Protein AF-A0A6A7N721-F1 (afdb_monomer_lite)

InterPro domains:
  IPR001387 Cro/C1-type, helix-turn-helix domain [PS50943] (30-72)
  IPR010744 Bacteriophage CI repressor, N-terminal [PF07022] (18-75)
  IPR010982 Lambda repressor-like, DNA-binding domain superfamily [G3DSA:1.10.260.40] (10-78)

Organism: NCBI:txid2743357

pLDDT: mean 70.93, std 21.34, range [33.53, 93.12]

Secondary structure (DSSP, 8-state):
----S---TT--HHHHHHHHHHHTT-S-HHHHHHHHT--HHHHHHHHTTSS---HHHHHHHHHHH---HHHHHHHTT--BSSSSTTPPBPPGGGTSSSGGGTGGGS--------------

Foldseek 3Di:
DDPDLPDLPQFACPQLVVVLCVLLVHDDLVVVCVQLVHDSVQVVCVNVVVDDQDPSSLVSSCVRRVDDSLVSCVSRSNQFPDPDPPTDGDPCVVSPPVVVPPVPPDDDPDDDDDDDDDDD

Radius of gyration: 19.94 Å; chains: 1; bounding box: 38×77×42 Å

Sequence (120 aa):
MNIKADEHPQYNPDVLLDTIKDRLGLKNDAALAKRLGIAAPIISKIRHRRQEVSSDVLISMHEETKLSIRDLRFLSGDFRHHTGRSATPIPPERAEADCLWSVSKKCKKTKEKTAAEPRS

Structure (mmCIF, N/CA/C/O backbone):
data_AF-A0A6A7N721-F1
#
_entry.id   AF-A0A6A7N721-F1
#
loop_
_atom_site.group_PDB
_atom_site.id
_atom_site.type_symbol
_atom_site.label_atom_id
_atom_site.label_alt_id
_atom_site.label_comp_id
_atom_site.label_asym_id
_atom_site.label_entity_id
_atom_site.label_seq_id
_atom_site.pdbx_PDB_ins_code
_atom_site.Cartn_x
_atom_site.Cartn_y
_atom_site.Cartn_z
_atom_site.occupancy
_atom_site.B_iso_or_equiv
_atom_site.auth_seq_id
_atom_site.auth_comp_id
_atom_site.auth_asym_id
_atom_site.auth_atom_id
_atom_site.pdbx_PDB_model_num
ATOM 1 N N . MET A 1 1 ? 11.071 -28.966 2.789 1.00 33.94 1 MET A N 1
ATOM 2 C CA . MET A 1 1 ? 11.731 -28.300 1.642 1.00 33.94 1 MET A CA 1
A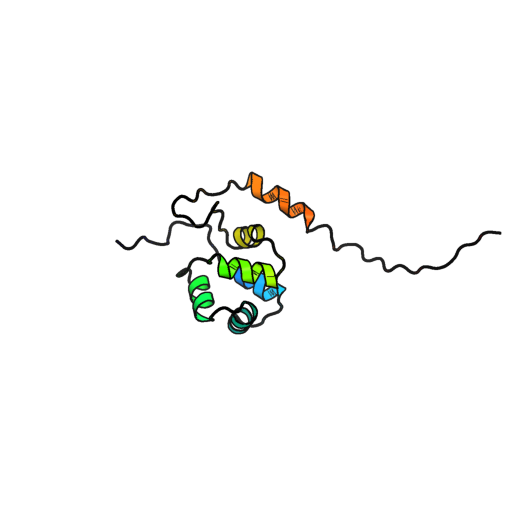TOM 3 C C . MET A 1 1 ? 11.340 -26.827 1.675 1.00 33.94 1 MET A C 1
ATOM 5 O O . MET A 1 1 ? 10.214 -26.500 1.330 1.00 33.94 1 MET A O 1
ATOM 9 N N . ASN A 1 2 ? 12.210 -25.968 2.213 1.00 36.50 2 ASN A N 1
ATOM 10 C CA . ASN A 1 2 ? 11.922 -24.553 2.464 1.00 36.50 2 ASN A CA 1
ATOM 11 C C . ASN A 1 2 ? 12.437 -23.738 1.271 1.00 36.50 2 ASN A C 1
ATOM 13 O O . ASN A 1 2 ? 13.641 -23.527 1.142 1.00 36.50 2 ASN A O 1
ATOM 17 N N . ILE A 1 3 ? 11.540 -23.375 0.355 1.00 45.72 3 ILE A N 1
ATOM 18 C CA . ILE A 1 3 ? 11.894 -22.617 -0.849 1.00 45.72 3 ILE A CA 1
ATOM 19 C C . ILE A 1 3 ? 12.375 -21.237 -0.398 1.00 45.72 3 ILE A C 1
ATOM 21 O O . ILE A 1 3 ? 11.652 -20.512 0.284 1.00 45.72 3 ILE A O 1
ATOM 25 N N . LYS A 1 4 ? 13.636 -20.927 -0.705 1.00 42.34 4 LYS A N 1
ATOM 26 C CA . LYS A 1 4 ? 14.270 -19.649 -0.388 1.00 42.34 4 LYS A CA 1
ATOM 27 C C . LYS A 1 4 ? 13.567 -18.546 -1.182 1.00 42.34 4 LYS A C 1
ATOM 29 O O . LYS A 1 4 ? 13.507 -18.613 -2.402 1.00 42.34 4 LYS A O 1
ATOM 34 N N . ALA A 1 5 ? 13.046 -17.552 -0.472 1.00 48.19 5 ALA A N 1
ATOM 35 C CA . ALA A 1 5 ? 12.365 -16.371 -1.007 1.00 48.19 5 ALA A CA 1
ATOM 36 C C . ALA A 1 5 ? 13.336 -15.330 -1.605 1.00 48.19 5 ALA A C 1
ATOM 38 O O . ALA A 1 5 ? 13.081 -14.133 -1.529 1.00 48.19 5 ALA A O 1
ATOM 39 N N . ASP A 1 6 ? 14.477 -15.767 -2.136 1.00 44.22 6 ASP A N 1
ATOM 40 C CA . ASP A 1 6 ? 15.620 -14.892 -2.399 1.00 44.22 6 ASP A CA 1
ATOM 41 C C . ASP A 1 6 ? 16.158 -15.078 -3.818 1.00 44.22 6 ASP A C 1
ATOM 43 O O . ASP A 1 6 ? 17.318 -15.397 -3.979 1.00 44.22 6 ASP A O 1
ATOM 47 N N . GLU A 1 7 ? 15.316 -14.928 -4.848 1.00 44.97 7 GLU A N 1
ATOM 48 C CA . GLU A 1 7 ? 15.773 -14.689 -6.236 1.00 44.97 7 GLU A CA 1
ATOM 49 C C . GLU A 1 7 ? 14.810 -13.759 -7.006 1.00 44.97 7 GLU A C 1
ATOM 51 O O . GLU A 1 7 ? 14.565 -13.909 -8.201 1.00 44.97 7 GLU A O 1
ATOM 56 N N . HIS A 1 8 ? 14.263 -12.744 -6.329 1.00 52.78 8 HIS A N 1
ATOM 57 C CA . HIS A 1 8 ? 13.634 -11.596 -6.994 1.00 52.78 8 HIS A CA 1
ATOM 58 C C . HIS A 1 8 ? 14.458 -10.332 -6.706 1.00 52.78 8 HIS A C 1
ATOM 60 O O . HIS A 1 8 ? 14.054 -9.526 -5.868 1.00 52.78 8 HIS A O 1
ATOM 66 N N . PRO A 1 9 ? 15.606 -10.121 -7.385 1.00 52.88 9 PRO A N 1
ATOM 67 C CA . PRO A 1 9 ? 16.503 -8.980 -7.147 1.00 52.88 9 PRO A CA 1
ATOM 68 C C . PRO A 1 9 ? 15.860 -7.598 -7.377 1.00 52.88 9 PRO A C 1
ATOM 70 O O . PRO A 1 9 ? 16.492 -6.578 -7.124 1.00 52.88 9 PRO A O 1
ATOM 73 N N . GLN A 1 10 ? 14.607 -7.552 -7.838 1.00 64.38 10 GLN A N 1
ATOM 74 C CA . GLN A 1 10 ? 13.864 -6.331 -8.142 1.00 64.38 10 GLN A CA 1
ATOM 75 C C . GLN A 1 10 ? 12.711 -6.048 -7.165 1.00 64.38 10 GLN A C 1
ATOM 77 O O . GLN A 1 10 ? 12.153 -4.959 -7.219 1.00 64.38 10 GLN A O 1
ATOM 82 N N . TYR A 1 11 ? 12.363 -6.966 -6.252 1.00 75.69 11 TYR A N 1
ATOM 83 C CA . TYR A 1 11 ? 11.243 -6.755 -5.330 1.00 75.69 11 TYR A CA 1
ATOM 84 C C . TYR A 1 11 ? 11.654 -5.869 -4.144 1.00 75.69 11 TYR A C 1
ATOM 86 O O . TYR A 1 11 ? 12.378 -6.299 -3.241 1.00 75.69 11 TYR A O 1
ATOM 94 N N . ASN A 1 12 ? 11.186 -4.621 -4.146 1.00 82.81 12 ASN A N 1
ATOM 95 C CA . ASN A 1 12 ? 11.486 -3.619 -3.132 1.00 82.81 12 ASN A CA 1
ATOM 96 C C . ASN A 1 12 ? 10.198 -3.009 -2.545 1.00 82.81 12 ASN A C 1
ATOM 98 O O . ASN A 1 12 ? 9.747 -1.948 -2.983 1.00 82.81 12 ASN A O 1
ATOM 102 N N . PRO A 1 13 ? 9.593 -3.662 -1.537 1.00 85.75 13 PRO A N 1
ATOM 103 C CA . PRO A 1 13 ? 8.342 -3.195 -0.949 1.00 85.75 13 PRO A CA 1
ATOM 104 C C . PRO A 1 13 ? 8.506 -1.930 -0.093 1.00 85.75 13 PRO A C 1
ATOM 106 O O . PRO A 1 13 ? 7.512 -1.268 0.203 1.00 85.75 13 PRO A O 1
ATOM 109 N N . ASP A 1 14 ? 9.730 -1.566 0.301 1.00 88.56 14 ASP A N 1
ATOM 110 C CA . ASP A 1 14 ? 9.989 -0.354 1.083 1.00 88.56 14 ASP A CA 1
ATOM 111 C C . ASP A 1 14 ? 9.622 0.909 0.297 1.00 88.56 14 ASP A C 1
ATOM 113 O O . ASP A 1 14 ? 8.927 1.779 0.818 1.00 88.56 14 ASP A O 1
ATOM 117 N N . VAL A 1 15 ? 9.991 0.959 -0.989 1.00 87.69 15 VAL A N 1
ATOM 118 C CA . VAL A 1 15 ? 9.677 2.088 -1.882 1.00 87.69 15 VAL A CA 1
ATOM 119 C C . VAL A 1 15 ? 8.168 2.259 -2.037 1.00 87.69 15 VAL A C 1
ATOM 121 O O . VAL A 1 15 ? 7.666 3.382 -1.966 1.00 87.69 15 VAL A O 1
ATOM 124 N N . LEU A 1 16 ? 7.428 1.155 -2.187 1.00 90.88 16 LEU A N 1
ATOM 125 C CA . LEU A 1 16 ? 5.967 1.177 -2.212 1.00 90.88 16 LEU A CA 1
ATOM 126 C C . LEU A 1 16 ? 5.405 1.788 -0.920 1.00 90.88 16 LEU A C 1
ATOM 128 O O . LEU A 1 16 ? 4.616 2.732 -0.973 1.00 90.88 16 LEU A O 1
ATOM 132 N N . LEU A 1 17 ? 5.792 1.242 0.236 1.00 91.00 17 LEU A N 1
ATOM 133 C CA . LEU A 1 17 ? 5.236 1.645 1.528 1.00 91.00 17 LEU A CA 1
ATOM 134 C C . LEU A 1 17 ? 5.561 3.100 1.859 1.00 91.00 17 LEU A C 1
ATOM 136 O O . LEU A 1 17 ? 4.694 3.818 2.354 1.00 91.00 17 LEU A O 1
ATOM 140 N N . ASP A 1 18 ? 6.773 3.551 1.549 1.00 91.56 18 ASP A N 1
ATOM 141 C CA . ASP A 1 18 ? 7.177 4.934 1.778 1.00 91.56 18 ASP A CA 1
ATOM 142 C C . ASP A 1 18 ? 6.460 5.897 0.829 1.00 91.56 18 ASP A C 1
ATOM 144 O O . ASP A 1 18 ? 5.941 6.914 1.284 1.00 91.56 18 ASP A O 1
ATOM 148 N N . THR A 1 19 ? 6.281 5.528 -0.443 1.00 90.75 19 THR A N 1
ATOM 149 C CA . THR A 1 19 ? 5.484 6.327 -1.389 1.00 90.75 19 THR A CA 1
ATOM 150 C C . THR A 1 19 ? 4.043 6.492 -0.906 1.00 90.75 19 THR A C 1
ATOM 152 O O . THR A 1 19 ? 3.485 7.589 -0.957 1.00 90.75 19 THR A O 1
ATOM 155 N N . ILE A 1 20 ? 3.420 5.418 -0.415 1.00 90.88 20 ILE A N 1
ATOM 156 C CA . ILE A 1 20 ? 2.046 5.466 0.105 1.00 90.88 20 ILE A CA 1
ATOM 157 C C . ILE A 1 20 ? 1.983 6.307 1.382 1.00 90.88 20 ILE A C 1
ATOM 159 O O . ILE A 1 20 ? 1.076 7.126 1.540 1.00 90.88 20 ILE A O 1
ATOM 163 N N . LYS A 1 21 ? 2.948 6.125 2.284 1.00 91.31 21 LYS A N 1
ATOM 164 C CA . LYS A 1 21 ? 3.058 6.885 3.530 1.00 91.31 21 LYS A CA 1
ATOM 165 C C . LYS A 1 21 ? 3.153 8.386 3.251 1.00 91.31 21 LYS A C 1
ATOM 167 O O . LYS A 1 21 ? 2.401 9.153 3.853 1.00 91.31 21 LYS A O 1
ATOM 172 N N . ASP A 1 22 ? 3.983 8.782 2.291 1.00 91.25 22 ASP A N 1
ATOM 173 C CA . ASP A 1 22 ? 4.153 10.178 1.889 1.00 91.25 22 ASP A CA 1
ATOM 174 C C . ASP A 1 22 ? 2.895 10.736 1.214 1.00 91.25 22 ASP A C 1
ATOM 176 O O . ASP A 1 22 ? 2.452 11.840 1.532 1.00 91.25 22 ASP A O 1
ATOM 180 N N . ARG A 1 23 ? 2.251 9.958 0.334 1.00 89.25 23 ARG A N 1
ATOM 181 C CA . ARG A 1 23 ? 0.999 10.351 -0.340 1.00 89.25 23 ARG A CA 1
ATOM 182 C C . ARG A 1 23 ? -0.154 10.580 0.630 1.00 89.25 23 ARG A C 1
ATOM 184 O O . ARG A 1 23 ? -0.946 11.496 0.422 1.00 89.25 23 ARG A O 1
ATOM 191 N N . LEU A 1 24 ? -0.254 9.751 1.665 1.00 88.94 24 LEU A N 1
ATOM 192 C CA . LEU A 1 24 ? -1.286 9.856 2.695 1.00 88.94 24 LEU A CA 1
ATOM 193 C C . LEU A 1 24 ? -0.898 10.824 3.829 1.00 88.94 24 LEU A C 1
ATOM 195 O O . LEU A 1 24 ? -1.716 11.081 4.710 1.00 88.94 24 LEU A O 1
ATOM 199 N N . GLY A 1 25 ? 0.329 11.360 3.826 1.00 91.06 25 GLY A N 1
ATOM 200 C CA . GLY A 1 25 ? 0.828 12.264 4.866 1.00 91.06 25 GLY A CA 1
ATOM 201 C C . GLY A 1 25 ? 0.955 11.598 6.241 1.00 91.06 25 GLY A C 1
ATOM 202 O O . GLY A 1 25 ? 0.741 12.238 7.271 1.00 91.06 25 GLY A O 1
ATOM 203 N N . LEU A 1 26 ? 1.251 10.297 6.276 1.00 93.06 26 LEU A N 1
ATOM 204 C CA . LEU A 1 26 ? 1.294 9.515 7.508 1.00 93.06 26 LEU A CA 1
ATOM 205 C C . LEU A 1 26 ? 2.698 9.514 8.110 1.00 93.06 26 LEU A C 1
ATOM 207 O O . LEU A 1 26 ? 3.697 9.336 7.426 1.00 93.06 26 LEU A O 1
ATOM 211 N N . LYS A 1 27 ? 2.784 9.651 9.434 1.00 89.94 27 LYS A N 1
ATOM 212 C CA . LYS A 1 27 ? 4.076 9.691 10.137 1.00 89.94 27 LYS A CA 1
ATOM 213 C C . LYS A 1 27 ? 4.644 8.304 10.460 1.00 89.94 27 LYS A C 1
ATOM 215 O O . LYS A 1 27 ? 5.842 8.174 10.680 1.00 89.94 27 LYS A O 1
ATOM 220 N N . ASN A 1 28 ? 3.792 7.280 10.554 1.00 92.31 28 ASN A N 1
ATOM 221 C CA . ASN A 1 28 ? 4.175 5.959 11.056 1.00 92.31 28 ASN A CA 1
ATOM 222 C C . ASN A 1 28 ? 3.429 4.833 10.321 1.00 92.31 28 ASN A C 1
ATOM 224 O O . ASN A 1 28 ? 2.247 4.969 10.001 1.00 92.31 28 ASN A O 1
ATOM 228 N N . ASP A 1 29 ? 4.093 3.691 10.163 1.00 89.75 29 ASP A N 1
ATOM 229 C CA . ASP A 1 29 ? 3.542 2.430 9.666 1.00 89.75 29 ASP A CA 1
ATOM 230 C C . ASP A 1 29 ? 2.341 1.952 10.486 1.00 89.75 29 ASP A C 1
ATOM 232 O O . ASP A 1 29 ? 1.407 1.374 9.943 1.00 89.75 29 ASP A O 1
ATOM 236 N N . ALA A 1 30 ? 2.306 2.234 11.791 1.00 92.38 30 ALA A N 1
ATOM 237 C CA . ALA A 1 30 ? 1.135 1.924 12.613 1.00 92.38 30 ALA A CA 1
ATOM 238 C C . ALA A 1 30 ? -0.112 2.724 12.184 1.00 92.38 30 ALA A C 1
ATOM 240 O O . ALA A 1 30 ? -1.231 2.219 12.267 1.00 92.38 30 ALA A O 1
ATOM 241 N N . ALA A 1 31 ? 0.066 3.966 11.722 1.00 93.06 31 ALA A N 1
ATOM 242 C CA . ALA A 1 31 ? -1.027 4.766 11.173 1.00 93.06 31 ALA A CA 1
ATOM 243 C C . ALA A 1 31 ? -1.415 4.273 9.772 1.00 93.06 31 ALA A C 1
ATOM 245 O O . ALA A 1 31 ? -2.602 4.189 9.466 1.00 93.06 31 ALA A O 1
ATOM 246 N N . LEU A 1 32 ? -0.424 3.871 8.969 1.00 92.38 32 LEU A N 1
ATOM 247 C CA . LEU A 1 32 ? -0.641 3.233 7.670 1.00 92.38 32 LEU A CA 1
ATOM 248 C C . LEU A 1 32 ? -1.455 1.940 7.806 1.00 92.38 32 LEU A C 1
ATOM 250 O O . LEU A 1 32 ? -2.442 1.768 7.102 1.00 92.38 32 LEU A O 1
ATOM 254 N N . ALA A 1 33 ? -1.112 1.083 8.769 1.00 93.12 33 ALA A N 1
ATOM 255 C CA . ALA A 1 33 ? -1.821 -0.159 9.068 1.00 93.12 33 ALA A CA 1
ATOM 256 C C . ALA A 1 33 ? -3.297 0.085 9.387 1.00 93.12 33 ALA A C 1
ATOM 258 O O . ALA A 1 33 ? -4.175 -0.536 8.795 1.00 93.12 33 ALA A O 1
ATOM 259 N N . LYS A 1 34 ? -3.572 1.055 10.267 1.00 92.19 34 LYS A N 1
ATOM 260 C CA . LYS A 1 34 ? -4.941 1.448 10.619 1.00 92.19 34 LYS A CA 1
ATOM 261 C C . LYS A 1 34 ? -5.715 1.968 9.415 1.00 92.19 34 LYS A C 1
ATOM 263 O O . LYS A 1 34 ? -6.892 1.657 9.285 1.00 92.19 34 LYS A O 1
ATOM 268 N N . ARG A 1 35 ? -5.062 2.755 8.556 1.00 91.62 35 ARG A N 1
ATOM 269 C CA . ARG A 1 35 ? -5.705 3.334 7.377 1.00 91.62 35 ARG A CA 1
ATOM 270 C C . ARG A 1 35 ? -6.029 2.283 6.321 1.00 91.62 35 ARG A C 1
ATOM 272 O O . ARG A 1 35 ? -7.108 2.319 5.758 1.00 91.62 35 ARG A O 1
ATOM 279 N N . LEU A 1 36 ? -5.121 1.333 6.116 1.00 90.94 36 LEU A N 1
ATOM 280 C CA . LEU A 1 36 ? -5.293 0.215 5.190 1.00 90.94 36 LEU A CA 1
ATOM 281 C C . LEU A 1 36 ? -6.163 -0.922 5.759 1.00 90.94 36 LEU A C 1
ATOM 283 O O . LEU A 1 36 ? -6.411 -1.891 5.053 1.00 90.94 36 LEU A O 1
ATOM 287 N N . GLY A 1 37 ? -6.585 -0.859 7.028 1.00 90.75 37 GLY A N 1
ATOM 288 C CA . GLY A 1 37 ? -7.352 -1.934 7.670 1.00 90.75 37 GLY A CA 1
ATOM 289 C C . GLY A 1 37 ? -6.557 -3.225 7.906 1.00 90.75 37 GLY A C 1
ATOM 290 O O . GLY A 1 37 ? -7.145 -4.282 8.121 1.00 90.75 37 GLY A O 1
ATOM 291 N N . ILE A 1 38 ? -5.222 -3.157 7.883 1.00 91.25 38 ILE A N 1
ATOM 292 C CA . ILE A 1 38 ? -4.332 -4.313 8.046 1.00 91.25 38 ILE A CA 1
ATOM 293 C C . ILE A 1 38 ? -3.651 -4.315 9.411 1.00 91.25 38 ILE A C 1
ATOM 295 O O . ILE A 1 38 ? -3.461 -3.284 10.057 1.00 91.25 38 ILE A O 1
ATOM 299 N N . ALA A 1 39 ? -3.222 -5.494 9.855 1.00 90.31 39 ALA A N 1
ATOM 300 C CA . ALA A 1 39 ? -2.469 -5.616 11.092 1.00 90.31 39 ALA A CA 1
ATOM 301 C C . ALA A 1 39 ? -1.032 -5.084 10.910 1.00 90.31 39 ALA A C 1
ATOM 303 O O . ALA A 1 39 ? -0.334 -5.456 9.966 1.00 90.31 39 ALA A O 1
ATOM 304 N N . ALA A 1 40 ? -0.542 -4.279 11.858 1.00 89.19 40 ALA A N 1
ATOM 305 C CA . ALA A 1 40 ? 0.829 -3.751 11.849 1.00 89.19 40 ALA A CA 1
ATOM 306 C C . ALA A 1 40 ? 1.942 -4.818 11.673 1.00 89.19 40 ALA A C 1
ATOM 308 O O . ALA A 1 40 ? 2.915 -4.541 10.966 1.00 89.19 40 ALA A O 1
ATOM 309 N N . PRO A 1 41 ? 1.818 -6.054 12.213 1.00 90.31 41 PRO A N 1
ATOM 310 C CA . PRO A 1 41 ? 2.799 -7.110 11.968 1.00 90.31 41 PRO A CA 1
ATOM 311 C C . PRO A 1 41 ? 2.943 -7.491 10.490 1.00 90.31 41 PRO A C 1
ATOM 313 O O . PRO A 1 41 ? 4.016 -7.929 10.086 1.00 90.31 41 PRO A O 1
ATOM 316 N N . ILE A 1 42 ? 1.893 -7.327 9.678 1.00 89.69 42 ILE A N 1
ATOM 317 C CA . ILE A 1 42 ? 1.941 -7.617 8.239 1.00 89.69 42 ILE A CA 1
ATOM 318 C C . ILE A 1 42 ? 2.845 -6.600 7.544 1.00 89.69 42 ILE A C 1
ATOM 320 O O . ILE A 1 42 ? 3.745 -6.999 6.812 1.00 89.69 42 ILE A O 1
ATOM 324 N N . ILE A 1 43 ? 2.689 -5.307 7.847 1.00 91.12 43 ILE A N 1
ATOM 325 C CA . ILE A 1 43 ? 3.556 -4.252 7.295 1.00 91.12 43 ILE A CA 1
ATOM 326 C C . ILE A 1 43 ? 5.015 -4.488 7.685 1.00 91.12 43 ILE A C 1
ATOM 328 O O . ILE A 1 43 ? 5.899 -4.423 6.836 1.00 91.12 43 ILE A O 1
ATOM 332 N N . SER A 1 44 ? 5.270 -4.837 8.948 1.00 90.94 44 SER A N 1
ATOM 333 C CA . SER A 1 44 ? 6.630 -5.137 9.408 1.00 90.94 44 SER A CA 1
ATOM 334 C C . SER A 1 44 ? 7.241 -6.332 8.665 1.00 90.94 44 SER A C 1
ATOM 336 O O . SER A 1 44 ? 8.391 -6.273 8.232 1.00 90.94 44 SER A O 1
ATOM 338 N N . LYS A 1 45 ? 6.471 -7.407 8.452 1.00 90.00 45 LYS A N 1
ATOM 339 C CA . LYS A 1 45 ? 6.933 -8.569 7.679 1.00 90.00 45 LYS A CA 1
ATOM 340 C C . LYS A 1 45 ? 7.184 -8.234 6.208 1.00 90.00 45 LYS A C 1
ATOM 342 O O . LYS A 1 45 ? 8.122 -8.786 5.637 1.00 90.00 45 LYS A O 1
ATOM 347 N N . ILE A 1 46 ? 6.384 -7.344 5.618 1.00 89.75 46 ILE A N 1
ATOM 348 C CA . ILE A 1 46 ? 6.563 -6.861 4.243 1.00 89.75 46 ILE A CA 1
ATOM 349 C C . ILE A 1 46 ? 7.858 -6.043 4.125 1.00 89.75 46 ILE A C 1
ATOM 351 O O . ILE A 1 46 ? 8.674 -6.357 3.263 1.00 89.75 46 ILE A O 1
ATOM 355 N N . ARG A 1 47 ? 8.106 -5.078 5.028 1.00 89.50 47 ARG A N 1
ATOM 356 C CA 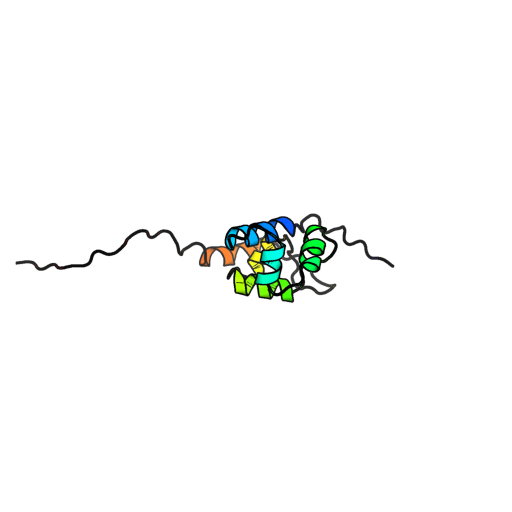. ARG A 1 47 ? 9.370 -4.308 5.068 1.00 89.50 47 ARG A CA 1
ATOM 357 C C . ARG A 1 47 ? 10.592 -5.213 5.202 1.00 89.50 47 ARG A C 1
ATOM 359 O O . ARG A 1 47 ? 11.589 -5.051 4.516 1.00 89.50 47 ARG A O 1
ATOM 366 N N . HIS A 1 48 ? 10.497 -6.244 6.038 1.00 87.31 48 HIS A N 1
ATOM 367 C CA . HIS A 1 48 ? 11.579 -7.217 6.202 1.00 87.31 48 HIS A CA 1
ATOM 368 C C . HIS A 1 48 ? 11.602 -8.316 5.128 1.00 87.31 48 HIS A C 1
ATOM 370 O O . HIS A 1 48 ? 12.321 -9.304 5.295 1.00 87.31 48 HIS A O 1
ATOM 376 N N . ARG A 1 49 ? 10.805 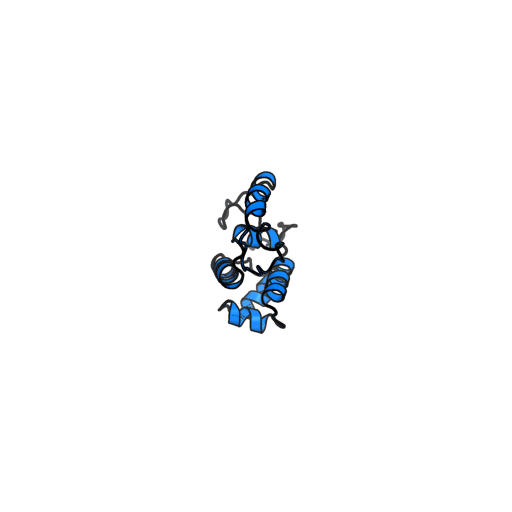-8.189 4.055 1.00 83.12 49 ARG A N 1
ATOM 377 C CA . ARG A 1 49 ? 10.723 -9.133 2.923 1.00 83.12 49 ARG A CA 1
ATOM 378 C C . ARG A 1 49 ? 10.448 -10.582 3.344 1.00 83.12 49 ARG A C 1
ATOM 380 O O . ARG A 1 49 ? 10.793 -11.532 2.651 1.00 83.12 49 ARG A O 1
ATOM 387 N N . ARG A 1 50 ? 9.819 -10.768 4.507 1.00 83.31 50 ARG A N 1
ATOM 388 C CA . ARG A 1 50 ? 9.394 -12.077 5.031 1.00 83.31 50 ARG A CA 1
ATOM 389 C C . ARG A 1 50 ? 8.016 -12.480 4.526 1.00 83.31 50 ARG A C 1
ATOM 391 O O . ARG A 1 50 ? 7.645 -13.642 4.653 1.00 83.31 50 ARG A O 1
ATOM 398 N N . GLN A 1 51 ? 7.267 -11.519 3.999 1.00 83.44 51 GLN A N 1
ATOM 399 C CA . GLN A 1 51 ? 5.933 -11.701 3.457 1.00 83.44 51 GLN A CA 1
ATOM 400 C C . GLN A 1 51 ? 5.836 -10.929 2.141 1.00 83.44 51 GLN A C 1
ATOM 402 O O . GLN A 1 51 ? 6.177 -9.746 2.085 1.00 83.44 51 GLN A O 1
ATOM 407 N N . GLU A 1 52 ? 5.359 -11.593 1.094 1.00 82.25 52 GLU A N 1
ATOM 408 C CA . GLU A 1 52 ? 4.979 -10.923 -0.147 1.00 82.25 52 GLU A CA 1
ATOM 409 C C . GLU A 1 52 ? 3.736 -10.053 0.074 1.00 82.25 52 GLU A C 1
ATOM 411 O O . GLU A 1 52 ? 2.910 -10.330 0.949 1.00 82.25 52 GLU A O 1
ATOM 416 N N . VAL A 1 53 ? 3.586 -8.995 -0.723 1.00 87.00 53 VAL A N 1
ATOM 417 C CA . VAL A 1 53 ? 2.379 -8.170 -0.680 1.00 87.00 53 VAL A CA 1
ATOM 418 C C . VAL A 1 53 ? 1.230 -8.977 -1.296 1.00 87.00 53 VAL A C 1
ATOM 420 O O . VAL A 1 53 ? 1.203 -9.240 -2.498 1.00 87.00 53 VAL A O 1
ATOM 423 N N . SER A 1 54 ? 0.279 -9.384 -0.454 1.00 85.38 54 SER A N 1
ATOM 424 C CA . SER A 1 54 ? -0.934 -10.087 -0.877 1.00 85.38 54 SER A CA 1
ATOM 425 C C . SER A 1 54 ? -1.852 -9.193 -1.716 1.00 85.38 54 SER A C 1
ATOM 427 O O . SER A 1 54 ? -1.843 -7.967 -1.582 1.00 85.38 54 SER A O 1
ATOM 429 N N . SER A 1 55 ? -2.719 -9.817 -2.518 1.00 86.44 55 SER A N 1
ATOM 430 C CA . SER A 1 55 ? -3.743 -9.120 -3.305 1.00 86.44 55 SER A CA 1
ATOM 431 C C . SER A 1 55 ? -4.622 -8.204 -2.452 1.00 86.44 55 SER A C 1
ATOM 433 O O . SER A 1 55 ? -4.854 -7.069 -2.851 1.00 86.44 55 SER A O 1
ATOM 435 N N . ASP A 1 56 ? -5.040 -8.648 -1.264 1.00 89.38 56 ASP A N 1
ATOM 436 C CA . ASP A 1 56 ? -5.883 -7.846 -0.365 1.00 89.38 56 ASP A CA 1
ATOM 437 C C . ASP A 1 56 ? -5.209 -6.529 0.030 1.00 89.38 56 ASP A C 1
ATOM 439 O O . ASP A 1 56 ? -5.818 -5.467 -0.029 1.00 89.38 56 ASP A O 1
ATOM 443 N N . VAL A 1 57 ? -3.910 -6.582 0.347 1.00 90.06 57 VAL A N 1
ATOM 444 C CA . VAL A 1 57 ? -3.127 -5.397 0.720 1.00 90.06 57 VAL A CA 1
ATOM 445 C C . VAL A 1 57 ? -3.028 -4.427 -0.459 1.00 90.06 57 VAL A C 1
ATOM 447 O O . VAL A 1 57 ? -3.206 -3.225 -0.273 1.00 90.06 57 VAL A O 1
ATOM 450 N N . LEU A 1 58 ? -2.797 -4.933 -1.676 1.00 89.56 58 LEU A N 1
ATOM 451 C CA . LEU A 1 58 ? -2.777 -4.102 -2.887 1.00 89.56 58 LEU A CA 1
ATOM 452 C C . LEU A 1 58 ? -4.132 -3.444 -3.160 1.00 89.56 58 LEU A C 1
ATOM 454 O O . LEU A 1 58 ? -4.165 -2.286 -3.571 1.00 89.56 58 LEU A O 1
ATOM 458 N N . ILE A 1 59 ? -5.236 -4.159 -2.933 1.00 91.12 59 ILE A N 1
ATOM 459 C CA . ILE A 1 59 ? -6.589 -3.626 -3.121 1.00 91.12 59 ILE A CA 1
ATOM 460 C C . ILE A 1 59 ? -6.850 -2.502 -2.115 1.00 91.12 59 ILE A C 1
ATOM 462 O O . ILE A 1 59 ? -7.211 -1.403 -2.528 1.00 91.12 59 ILE A O 1
ATOM 466 N N . SER A 1 60 ? -6.565 -2.709 -0.827 1.00 92.44 60 SER A N 1
ATOM 467 C CA . SER A 1 60 ? -6.723 -1.652 0.183 1.00 92.44 60 SER A CA 1
ATOM 468 C C . SER A 1 60 ? -5.855 -0.426 -0.125 1.00 92.44 60 SER A C 1
ATOM 470 O O . SER A 1 60 ? -6.290 0.715 0.018 1.00 92.44 60 SER A O 1
ATOM 472 N N . MET A 1 61 ? -4.628 -0.635 -0.610 1.00 92.00 61 MET A N 1
ATOM 473 C CA . MET A 1 61 ? -3.752 0.460 -1.040 1.00 92.00 61 MET A CA 1
ATOM 474 C C . MET A 1 61 ? -4.308 1.210 -2.255 1.00 92.00 61 MET A C 1
ATOM 476 O O . MET A 1 61 ? -4.230 2.441 -2.295 1.00 92.00 61 MET A O 1
ATOM 480 N N . HIS A 1 62 ? -4.882 0.499 -3.228 1.00 92.88 62 HIS A N 1
ATOM 481 C CA . HIS A 1 62 ? -5.555 1.094 -4.384 1.00 92.88 62 HIS A CA 1
ATOM 482 C C . HIS A 1 62 ? -6.740 1.961 -3.949 1.00 92.88 62 HIS A C 1
ATOM 484 O O . HIS A 1 62 ? -6.896 3.087 -4.423 1.00 92.88 62 HIS A O 1
ATOM 490 N N . GLU A 1 63 ? -7.550 1.476 -3.015 1.00 92.19 63 GLU A N 1
ATOM 491 C CA . GLU A 1 63 ? -8.727 2.195 -2.538 1.00 92.19 63 GLU A CA 1
ATOM 492 C C . GLU A 1 63 ? -8.367 3.498 -1.819 1.00 92.19 63 GLU A C 1
ATOM 494 O O . GLU A 1 63 ? -9.002 4.527 -2.084 1.00 92.19 63 GLU A O 1
ATOM 499 N N . GLU A 1 64 ? -7.324 3.479 -0.984 1.00 91.94 64 GLU A N 1
ATOM 500 C CA . GLU A 1 64 ? -6.869 4.646 -0.221 1.00 91.94 64 GLU A CA 1
ATOM 501 C C . GLU A 1 64 ? -6.089 5.660 -1.073 1.00 91.94 64 GLU A C 1
ATOM 503 O O . GLU A 1 64 ? -6.278 6.867 -0.929 1.00 91.94 64 GLU A O 1
ATOM 508 N N . THR A 1 65 ? -5.216 5.200 -1.976 1.00 88.81 65 THR A N 1
ATOM 509 C CA . THR A 1 65 ? -4.331 6.092 -2.758 1.00 88.81 65 THR A CA 1
ATOM 510 C C . THR A 1 65 ? -4.861 6.453 -4.142 1.00 88.81 65 THR A C 1
ATOM 512 O O . THR A 1 65 ? -4.356 7.388 -4.763 1.00 88.81 65 THR A O 1
ATOM 515 N N . LYS A 1 66 ? -5.860 5.715 -4.643 1.00 87.38 66 LYS A N 1
ATOM 516 C CA . LYS A 1 66 ? -6.362 5.768 -6.028 1.00 87.38 66 LYS A CA 1
ATOM 517 C C . LYS A 1 66 ? -5.306 5.460 -7.099 1.00 87.38 66 LYS A C 1
ATOM 519 O O . LYS A 1 66 ? -5.536 5.733 -8.275 1.00 87.38 66 LYS A O 1
ATOM 524 N N . LEU A 1 67 ? -4.169 4.874 -6.720 1.00 87.56 67 LEU A N 1
ATOM 525 C CA . LEU A 1 67 ? -3.161 4.367 -7.654 1.00 87.56 67 LEU A CA 1
ATOM 526 C C . LEU A 1 67 ? -3.623 3.049 -8.253 1.00 87.56 67 LEU A C 1
ATOM 528 O O . LEU A 1 67 ? -4.179 2.225 -7.533 1.00 87.56 67 LEU A O 1
ATOM 532 N N . SER A 1 68 ? -3.381 2.811 -9.541 1.00 88.31 68 SER A N 1
ATOM 533 C CA . SER A 1 68 ? -3.748 1.528 -10.137 1.00 88.31 68 SER A CA 1
ATOM 534 C C . SER A 1 68 ? -2.960 0.385 -9.484 1.00 88.31 68 SER A C 1
ATOM 536 O O . SER A 1 68 ? -1.818 0.556 -9.056 1.00 88.31 68 SER A O 1
ATOM 538 N N . ILE A 1 69 ? -3.546 -0.815 -9.440 1.00 87.19 69 ILE A N 1
ATOM 539 C C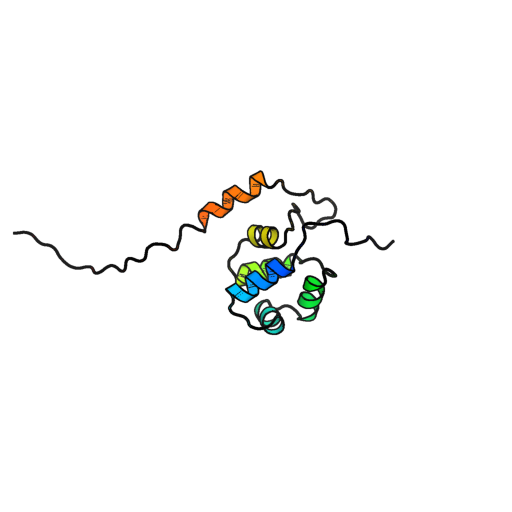A . ILE A 1 69 ? -2.851 -2.012 -8.933 1.00 87.19 69 ILE A CA 1
ATOM 540 C C . ILE A 1 69 ? -1.543 -2.249 -9.711 1.00 87.19 69 ILE A C 1
ATOM 542 O O . ILE A 1 69 ? -0.564 -2.740 -9.150 1.00 87.19 69 ILE A O 1
ATOM 546 N N . ARG A 1 70 ? -1.502 -1.850 -10.989 1.00 82.81 70 ARG A N 1
ATOM 547 C CA . ARG A 1 70 ? -0.314 -1.913 -11.842 1.00 82.81 70 ARG A CA 1
ATOM 548 C C . ARG A 1 70 ? 0.791 -0.969 -11.370 1.00 82.81 70 ARG A C 1
ATOM 550 O O . ARG A 1 70 ? 1.928 -1.411 -11.252 1.00 82.81 70 ARG A O 1
ATOM 557 N N . ASP A 1 71 ? 0.456 0.277 -11.045 1.00 84.25 71 ASP A N 1
ATOM 558 C CA . ASP A 1 71 ? 1.421 1.253 -10.522 1.00 84.25 71 ASP A CA 1
ATOM 559 C C . ASP A 1 71 ? 1.969 0.812 -9.162 1.00 84.25 71 ASP A C 1
ATOM 561 O O . ASP A 1 71 ? 3.165 0.912 -8.907 1.00 84.25 71 ASP A O 1
ATOM 565 N N . LEU A 1 72 ? 1.114 0.254 -8.298 1.00 88.00 72 LEU A N 1
ATOM 566 C CA . LEU A 1 72 ? 1.533 -0.292 -7.003 1.00 88.00 72 LEU A CA 1
ATOM 567 C C . LEU A 1 72 ? 2.506 -1.472 -7.174 1.00 88.00 72 LEU A C 1
ATOM 569 O O . LEU A 1 72 ? 3.520 -1.568 -6.478 1.00 88.00 72 LEU A O 1
ATOM 573 N N . ARG A 1 73 ? 2.234 -2.354 -8.140 1.00 84.94 73 ARG A N 1
ATOM 574 C CA . ARG A 1 73 ? 3.131 -3.454 -8.521 1.00 84.94 73 ARG A CA 1
ATOM 575 C C . ARG A 1 73 ? 4.456 -2.945 -9.082 1.00 84.94 73 ARG A C 1
ATOM 577 O O . ARG A 1 73 ? 5.505 -3.431 -8.670 1.00 84.94 73 ARG A O 1
ATOM 584 N N . PHE A 1 74 ? 4.414 -1.924 -9.934 1.00 83.06 74 PHE A N 1
ATOM 585 C CA . PHE A 1 74 ? 5.602 -1.273 -10.485 1.00 83.06 74 PHE A CA 1
ATOM 586 C C . PHE A 1 74 ? 6.473 -0.650 -9.385 1.00 83.06 74 PHE A C 1
ATOM 588 O O . PHE A 1 74 ? 7.674 -0.901 -9.342 1.00 83.06 74 PHE A O 1
ATOM 595 N N . LEU A 1 75 ? 5.868 0.085 -8.446 1.00 84.75 75 LEU A N 1
ATOM 596 C CA . LEU A 1 75 ? 6.566 0.683 -7.300 1.00 84.75 75 LEU A CA 1
ATOM 597 C C . LEU A 1 75 ? 7.219 -0.360 -6.389 1.00 84.75 75 LEU A C 1
ATOM 599 O O . LEU A 1 75 ? 8.263 -0.099 -5.800 1.00 84.75 75 LEU A O 1
ATOM 603 N N . SER A 1 76 ? 6.608 -1.539 -6.281 1.00 82.56 76 SER A N 1
ATOM 604 C CA . SER A 1 76 ? 7.156 -2.662 -5.513 1.00 82.56 76 SER A CA 1
ATOM 605 C C . SER A 1 76 ? 8.222 -3.447 -6.276 1.00 82.56 76 SER A C 1
ATOM 607 O O . SER A 1 76 ? 8.851 -4.325 -5.691 1.00 82.56 76 SER A O 1
ATOM 609 N N . GLY A 1 77 ? 8.380 -3.202 -7.580 1.00 78.00 77 GLY A N 1
ATOM 610 C CA . GLY A 1 77 ? 9.168 -4.042 -8.482 1.00 78.00 77 GLY A CA 1
ATOM 611 C C . GLY A 1 77 ? 8.617 -5.466 -8.639 1.00 78.00 77 GLY A C 1
ATOM 612 O O . GLY A 1 77 ? 9.362 -6.393 -8.954 1.00 78.00 77 GLY A O 1
ATOM 613 N N . ASP A 1 78 ? 7.313 -5.660 -8.403 1.00 76.81 78 ASP A N 1
ATOM 614 C CA . ASP A 1 78 ? 6.617 -6.927 -8.647 1.00 76.81 78 ASP A CA 1
ATOM 615 C C . ASP A 1 78 ? 6.021 -6.937 -10.060 1.00 76.81 78 ASP A C 1
ATOM 617 O O . ASP A 1 78 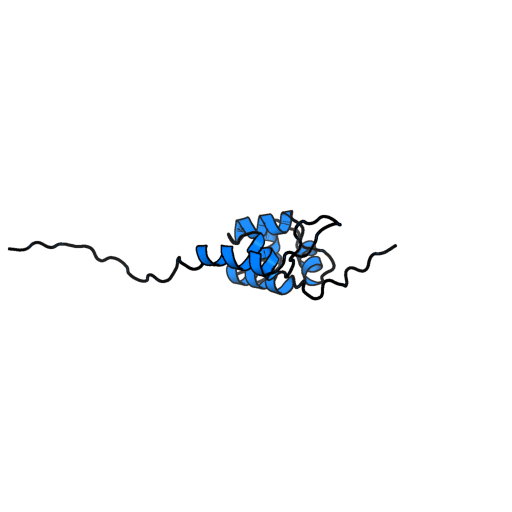? 4.863 -6.575 -10.277 1.00 76.81 78 ASP A O 1
ATOM 621 N N . PHE A 1 79 ? 6.809 -7.389 -11.033 1.00 71.56 79 PHE A N 1
ATOM 622 C CA . PHE A 1 79 ? 6.375 -7.526 -12.426 1.00 71.56 79 PHE A CA 1
ATOM 623 C C . PHE A 1 79 ? 5.699 -8.872 -12.723 1.00 71.56 79 PHE A C 1
ATOM 625 O O . PHE A 1 79 ? 5.711 -9.312 -13.866 1.00 71.56 79 PHE A O 1
ATOM 632 N N . ARG A 1 80 ? 5.142 -9.593 -11.746 1.00 69.75 80 ARG A N 1
ATOM 633 C CA . ARG A 1 80 ? 4.474 -10.878 -12.025 1.00 69.75 80 ARG A CA 1
ATOM 634 C C . ARG A 1 80 ? 3.119 -10.675 -12.716 1.00 69.75 80 ARG A C 1
ATOM 636 O O . ARG A 1 80 ? 2.330 -9.826 -12.303 1.00 69.75 80 ARG A O 1
ATOM 643 N N . HIS A 1 81 ? 2.831 -11.492 -13.739 1.00 59.38 81 HIS A N 1
ATOM 644 C CA . HIS A 1 81 ? 1.547 -11.481 -14.467 1.00 59.38 81 HIS A CA 1
ATOM 645 C C . HIS A 1 81 ? 0.338 -11.841 -13.579 1.00 59.38 81 HIS A C 1
ATOM 647 O O . HIS A 1 81 ? -0.767 -11.347 -13.795 1.00 59.38 81 HIS A O 1
ATOM 653 N N . HIS A 1 82 ? 0.549 -12.684 -12.567 1.00 65.50 82 HIS A N 1
ATOM 654 C CA . HIS A 1 82 ? -0.436 -13.111 -11.567 1.00 65.50 82 HIS A CA 1
ATOM 655 C C . HIS A 1 82 ? 0.295 -13.607 -10.309 1.00 65.50 82 HIS A C 1
ATOM 657 O O . HIS A 1 82 ? 1.502 -13.802 -10.333 1.00 65.50 82 HIS A O 1
ATOM 663 N N . THR A 1 83 ? -0.395 -13.820 -9.187 1.00 60.31 83 THR A N 1
ATOM 664 C CA . THR A 1 83 ? 0.232 -14.277 -7.920 1.00 60.31 83 THR A CA 1
ATOM 665 C C . THR A 1 83 ? 0.445 -15.795 -7.847 1.00 60.31 83 THR A C 1
ATOM 667 O O . THR A 1 83 ? 0.836 -16.332 -6.813 1.00 60.31 83 THR A O 1
ATOM 670 N N . GLY A 1 84 ? 0.160 -16.512 -8.936 1.00 60.12 84 GLY A N 1
ATOM 671 C CA . GLY A 1 84 ? 0.305 -17.961 -9.006 1.00 60.12 84 GLY A CA 1
ATOM 672 C C . GLY A 1 84 ? 1.752 -18.396 -9.219 1.00 60.12 84 GLY A C 1
ATOM 673 O O . GLY A 1 84 ? 2.594 -17.655 -9.713 1.00 60.12 84 GLY A O 1
ATOM 674 N N . ARG A 1 85 ? 2.029 -19.664 -8.913 1.00 52.97 85 ARG A N 1
ATOM 675 C CA . ARG A 1 85 ? 3.367 -20.273 -9.020 1.00 52.97 85 ARG A CA 1
ATOM 676 C C . ARG A 1 85 ? 3.944 -20.300 -10.444 1.00 52.97 85 ARG A C 1
ATOM 678 O O . ARG A 1 85 ? 5.134 -20.523 -10.608 1.00 52.97 85 ARG A O 1
ATOM 685 N N . SER A 1 86 ? 3.098 -20.094 -11.452 1.00 59.09 86 SER A N 1
ATOM 686 C CA . SER A 1 86 ? 3.436 -20.056 -12.880 1.00 59.09 86 SER A CA 1
ATOM 687 C C . SER A 1 86 ? 3.627 -18.639 -13.432 1.00 59.09 86 SER A C 1
ATOM 689 O O . SER A 1 86 ? 3.634 -18.454 -14.647 1.00 59.09 86 SER A O 1
ATOM 691 N N . ALA A 1 87 ? 3.707 -17.626 -12.569 1.00 60.69 87 ALA A N 1
ATOM 692 C CA . ALA A 1 87 ? 3.770 -16.245 -13.012 1.00 60.69 87 ALA A CA 1
ATOM 693 C C . ALA A 1 87 ? 5.067 -15.939 -13.762 1.00 60.69 87 ALA A C 1
ATOM 695 O O . ALA A 1 87 ? 6.160 -15.999 -13.200 1.00 60.69 87 ALA A O 1
ATOM 696 N N . THR A 1 88 ? 4.929 -15.558 -15.028 1.00 63.53 88 THR A N 1
ATOM 697 C CA . THR A 1 88 ? 6.028 -15.017 -15.825 1.00 63.53 88 THR A CA 1
ATOM 698 C C . THR A 1 88 ? 6.150 -13.508 -15.588 1.00 63.53 88 THR A C 1
ATOM 700 O O . THR A 1 88 ? 5.123 -12.834 -15.434 1.00 63.53 88 THR A O 1
ATOM 703 N N . PRO A 1 89 ? 7.374 -12.950 -15.565 1.00 61.59 89 PRO A N 1
ATOM 704 C CA . PRO A 1 89 ? 7.571 -11.504 -15.541 1.00 61.59 89 PRO A CA 1
ATOM 705 C C . PRO A 1 89 ? 6.907 -10.838 -16.755 1.00 61.59 89 PRO A C 1
ATOM 707 O O . PRO A 1 89 ? 7.054 -11.320 -17.878 1.00 61.59 89 PRO A O 1
ATOM 710 N N . ILE A 1 90 ? 6.174 -9.745 -16.542 1.00 60.47 90 ILE A N 1
ATOM 711 C CA . ILE A 1 90 ? 5.651 -8.899 -17.617 1.00 60.47 90 ILE A CA 1
ATOM 712 C C . ILE A 1 90 ? 6.830 -8.087 -18.174 1.00 60.47 90 ILE A C 1
ATOM 714 O O . ILE A 1 90 ? 7.480 -7.379 -17.401 1.00 60.47 90 ILE A O 1
ATOM 718 N N . PRO A 1 91 ? 7.114 -8.139 -19.486 1.00 57.59 91 PRO A N 1
ATOM 719 C CA . PRO A 1 91 ? 8.107 -7.265 -20.095 1.00 57.59 91 PRO A CA 1
ATOM 720 C C . PRO A 1 91 ? 7.735 -5.781 -19.903 1.00 57.59 91 PRO A C 1
ATOM 722 O O . PRO A 1 91 ? 6.553 -5.430 -20.014 1.00 57.59 91 PRO A O 1
ATOM 725 N N . PRO A 1 92 ? 8.719 -4.902 -19.643 1.00 55.22 92 PRO A N 1
ATOM 726 C CA . PRO A 1 92 ? 8.483 -3.497 -19.295 1.00 55.22 92 PRO A CA 1
ATOM 727 C C . PRO A 1 92 ? 7.779 -2.687 -20.401 1.00 55.22 92 PRO A C 1
ATOM 729 O O . PRO A 1 92 ? 7.034 -1.763 -20.085 1.00 55.22 92 PRO A O 1
ATOM 732 N N . GLU A 1 93 ? 7.903 -3.097 -21.668 1.00 53.75 93 GLU A N 1
ATOM 733 C CA . GLU A 1 93 ? 7.349 -2.410 -22.852 1.00 53.75 93 GLU A CA 1
ATOM 734 C C . GLU A 1 93 ? 5.812 -2.255 -22.827 1.00 53.75 93 GLU A C 1
ATOM 736 O O . GLU A 1 93 ? 5.241 -1.352 -23.431 1.00 53.75 93 GLU A O 1
ATOM 741 N N . ARG A 1 94 ? 5.095 -3.108 -22.080 1.00 50.31 94 ARG A N 1
ATOM 742 C CA . ARG A 1 94 ? 3.627 -3.018 -21.945 1.00 50.31 94 ARG A CA 1
ATOM 743 C C . ARG A 1 94 ? 3.160 -2.236 -20.718 1.00 50.31 94 ARG A C 1
ATOM 745 O O . ARG A 1 94 ? 1.951 -2.067 -20.562 1.00 50.31 94 ARG A O 1
ATOM 752 N N . ALA A 1 95 ? 4.061 -1.856 -19.809 1.00 46.97 95 ALA A N 1
ATOM 753 C CA . ALA A 1 95 ? 3.738 -1.196 -18.538 1.00 46.97 95 ALA A CA 1
ATOM 754 C C . ALA A 1 95 ? 3.673 0.336 -18.654 1.00 46.97 95 ALA A C 1
ATOM 756 O O . ALA A 1 95 ? 2.956 0.983 -17.897 1.00 46.97 95 ALA A O 1
ATOM 757 N N . GLU A 1 96 ? 4.379 0.901 -19.629 1.00 46.56 96 GLU A N 1
ATOM 758 C CA . GLU A 1 96 ? 4.538 2.343 -19.841 1.00 46.56 96 GLU A CA 1
ATOM 759 C C . GLU A 1 96 ? 3.378 3.018 -20.597 1.00 46.56 96 GLU A C 1
ATOM 761 O O . GLU A 1 96 ? 3.167 4.222 -20.448 1.00 46.56 96 GLU A O 1
ATOM 766 N N . ALA A 1 97 ? 2.556 2.256 -21.327 1.00 45.12 97 ALA A N 1
ATOM 767 C CA . ALA A 1 97 ? 1.464 2.802 -22.142 1.00 45.12 97 ALA A CA 1
ATOM 768 C C . ALA A 1 97 ? 0.252 3.328 -21.336 1.00 45.12 97 ALA A C 1
ATOM 770 O O . ALA A 1 97 ? -0.450 4.219 -21.811 1.00 45.12 97 ALA A O 1
ATOM 771 N N . ASP A 1 98 ? 0.024 2.849 -20.108 1.00 47.47 98 ASP A N 1
ATOM 772 C CA . ASP A 1 98 ? -1.142 3.254 -19.298 1.00 47.47 98 ASP A CA 1
ATOM 773 C C . ASP A 1 98 ? -0.848 4.431 -18.346 1.00 47.47 98 ASP A C 1
ATOM 775 O O . ASP A 1 98 ? -1.764 5.086 -17.841 1.00 47.47 98 ASP A O 1
ATOM 779 N N . CYS A 1 99 ? 0.432 4.749 -18.120 1.00 39.81 99 CYS A N 1
ATOM 780 C CA . CYS A 1 99 ? 0.859 5.793 -17.184 1.00 39.81 99 CYS A CA 1
ATOM 781 C C . CYS A 1 99 ? 0.592 7.219 -17.726 1.00 39.81 99 CYS A C 1
ATOM 783 O O . CYS A 1 99 ? 0.428 8.174 -16.959 1.00 39.81 99 CYS A O 1
ATOM 785 N N . LEU A 1 100 ? 0.448 7.381 -19.051 1.00 40.81 100 LEU A N 1
ATOM 786 C CA . LEU A 1 100 ? 0.221 8.687 -19.688 1.00 40.81 100 LEU A CA 1
ATOM 787 C C . LEU A 1 100 ? -1.195 9.270 -19.503 1.00 40.81 100 LEU A C 1
ATOM 789 O O . LEU A 1 100 ? -1.392 10.461 -19.751 1.00 40.81 100 LEU A O 1
ATOM 793 N N . TRP A 1 101 ? -2.181 8.494 -19.043 1.00 33.53 101 TRP A N 1
ATOM 794 C CA . TRP A 1 101 ? -3.558 8.989 -18.881 1.00 33.53 101 TRP A CA 1
ATOM 795 C C . TRP A 1 101 ? -3.785 9.767 -17.566 1.00 33.53 101 TRP A C 1
ATOM 797 O O . TRP A 1 101 ? -4.589 10.703 -17.542 1.00 33.53 101 TRP A O 1
ATOM 807 N N . SER A 1 102 ? -3.040 9.476 -16.489 1.00 40.06 102 SER A N 1
ATOM 808 C CA . SER A 1 102 ? -3.290 10.087 -15.165 1.00 40.06 102 SER A CA 1
ATOM 809 C C . SER A 1 102 ? -2.401 11.290 -14.819 1.00 40.06 102 SER A C 1
ATOM 811 O O . SER A 1 102 ? -2.776 12.097 -13.966 1.00 40.06 102 SER A O 1
ATOM 813 N N . VAL A 1 103 ? -1.259 11.490 -15.489 1.00 42.50 103 VAL A N 1
ATOM 814 C CA . VAL A 1 103 ? -0.379 12.652 -15.216 1.00 42.50 103 VAL A CA 1
ATOM 815 C C . VAL A 1 103 ? -0.900 13.952 -15.869 1.00 42.50 103 VAL A C 1
ATOM 817 O O . VAL A 1 103 ? -0.503 15.050 -15.484 1.00 42.50 103 VAL A O 1
ATOM 820 N N . SER A 1 104 ? -1.889 13.885 -16.769 1.00 39.47 104 SER A N 1
ATOM 821 C CA . SER A 1 104 ? -2.422 15.060 -17.489 1.00 39.47 104 SER A CA 1
ATOM 822 C C . SER A 1 104 ? -3.512 15.863 -16.743 1.00 39.47 104 SER A C 1
ATOM 824 O O . SER A 1 104 ? -4.284 16.611 -17.347 1.00 39.47 104 SER A O 1
ATOM 826 N N . LYS A 1 105 ? -3.626 15.750 -15.410 1.00 39.97 105 LYS A N 1
ATOM 827 C CA . LYS A 1 105 ? -4.668 16.467 -14.639 1.00 39.97 105 LYS A CA 1
ATOM 828 C C . LYS A 1 105 ? -4.168 17.184 -13.379 1.00 39.97 105 LYS A C 1
ATOM 830 O O . LYS A 1 105 ? -4.919 17.311 -12.417 1.00 39.97 105 LYS A O 1
ATOM 835 N N . LYS A 1 106 ? -2.974 17.793 -13.403 1.00 40.94 106 LYS A N 1
ATOM 836 C CA . LYS A 1 106 ? -2.793 19.092 -12.714 1.00 40.94 106 LYS A CA 1
ATOM 837 C C . LYS A 1 106 ? -1.611 19.916 -13.243 1.00 40.94 106 LYS A C 1
ATOM 839 O O . LYS A 1 106 ? -0.565 19.990 -12.620 1.00 40.94 106 LYS A O 1
ATOM 844 N N . CYS A 1 107 ? -1.834 20.646 -14.333 1.00 33.81 107 CYS A N 1
ATOM 845 C CA . CYS A 1 107 ? -1.178 21.943 -14.528 1.00 33.81 107 CYS A CA 1
ATOM 846 C C . CYS A 1 107 ? -2.064 22.886 -15.360 1.00 33.81 107 CYS A C 1
ATOM 848 O O . CYS A 1 107 ? -1.700 23.349 -16.431 1.00 33.81 107 CYS A O 1
ATOM 850 N N . LYS A 1 108 ? -3.272 23.178 -14.862 1.00 33.91 108 LYS A N 1
ATOM 851 C CA . LYS A 1 108 ? -3.956 24.438 -15.183 1.00 33.91 108 LYS A CA 1
ATOM 852 C C . LYS A 1 108 ? -4.298 25.154 -13.889 1.00 33.91 108 LYS A C 1
ATOM 854 O O . LYS A 1 108 ? -5.347 24.964 -13.281 1.00 33.91 108 LYS A O 1
ATOM 859 N N . LYS A 1 109 ? -3.344 25.970 -13.457 1.00 43.62 109 LYS A N 1
ATOM 860 C CA . LYS A 1 109 ? -3.593 27.128 -12.612 1.00 43.62 109 LYS A CA 1
ATOM 861 C C . LYS A 1 109 ? -4.190 28.208 -13.514 1.00 43.62 109 LYS A C 1
ATOM 863 O O . LYS A 1 109 ? -3.451 29.004 -14.063 1.00 43.62 109 LYS A O 1
ATOM 868 N N . THR A 1 110 ? -5.507 28.224 -13.670 1.00 35.56 110 THR A N 1
ATOM 869 C CA . THR A 1 1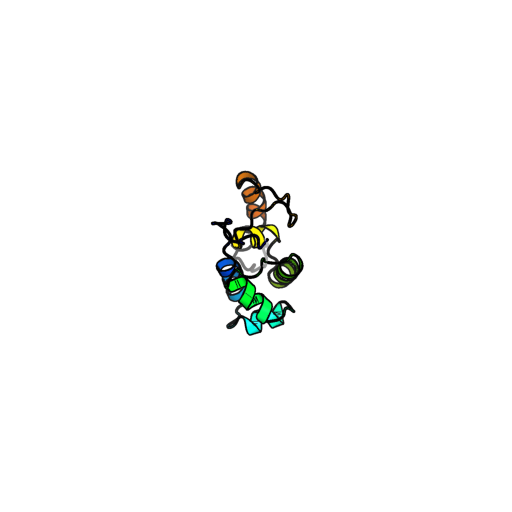10 ? -6.251 29.395 -14.156 1.00 35.56 110 THR A CA 1
ATOM 870 C C . THR A 1 110 ? -7.621 29.351 -13.500 1.00 35.56 110 THR A C 1
ATOM 872 O O . THR A 1 110 ? -8.502 28.618 -13.940 1.00 35.56 110 THR A O 1
ATOM 875 N N . LYS A 1 111 ? -7.787 30.085 -12.395 1.00 36.25 111 LYS A N 1
ATOM 876 C CA . LYS A 1 111 ? -9.128 30.456 -11.952 1.00 36.25 111 LYS A CA 1
ATOM 877 C C . LYS A 1 111 ? -9.678 31.441 -12.978 1.00 36.25 111 LYS A C 1
ATOM 879 O O . LYS A 1 111 ? -9.096 32.505 -13.171 1.00 36.25 111 LYS A O 1
ATOM 884 N N . GLU A 1 112 ? -10.775 31.052 -13.608 1.00 38.44 112 GLU A N 1
ATOM 885 C CA . GLU A 1 112 ? -11.754 31.945 -14.216 1.00 38.44 112 GLU A CA 1
ATOM 886 C C . GLU A 1 112 ? -12.030 33.147 -13.301 1.00 38.44 112 GLU A C 1
ATOM 888 O O . GLU A 1 112 ? -12.401 32.992 -12.135 1.00 38.44 112 GLU A O 1
ATOM 893 N N . LYS A 1 113 ? -11.869 34.351 -13.851 1.00 37.69 113 LYS A N 1
ATOM 894 C CA . LYS A 1 113 ? -12.750 35.473 -13.538 1.00 37.69 113 LYS A CA 1
ATOM 895 C C . LYS A 1 113 ? -13.548 35.768 -14.801 1.00 37.69 113 LYS A C 1
ATOM 897 O O . LYS A 1 113 ? -13.067 36.417 -15.721 1.00 37.69 113 LYS A O 1
ATOM 902 N N . THR A 1 114 ? -14.750 35.220 -14.821 1.00 42.81 114 THR A N 1
ATOM 903 C CA . THR A 1 114 ? -15.870 35.599 -15.676 1.00 42.81 114 THR A CA 1
ATOM 904 C C . THR A 1 114 ? -16.280 37.033 -15.352 1.00 42.81 114 THR A C 1
ATOM 906 O O . THR A 1 114 ? -16.492 37.331 -14.178 1.00 42.81 114 THR A O 1
ATOM 909 N N . ALA A 1 115 ? -16.406 37.897 -16.363 1.00 37.78 115 ALA A N 1
ATOM 910 C CA . ALA A 1 115 ? -17.629 38.668 -16.619 1.00 37.78 115 ALA A CA 1
ATOM 911 C C . ALA A 1 115 ? -17.446 39.695 -17.755 1.00 37.78 115 ALA A C 1
ATOM 913 O O . ALA A 1 115 ? -16.632 40.605 -17.649 1.00 37.78 115 ALA A O 1
ATOM 914 N N . ALA A 1 116 ? -18.318 39.544 -18.757 1.00 37.28 116 ALA A N 1
ATOM 915 C CA . ALA A 1 116 ? -18.975 40.587 -19.548 1.00 37.28 116 ALA A CA 1
ATOM 916 C C . ALA A 1 116 ? -18.161 41.405 -20.576 1.00 37.28 116 ALA A C 1
ATOM 918 O O . ALA A 1 116 ? -17.585 42.445 -20.276 1.00 37.28 116 ALA A O 1
ATOM 919 N N . GLU A 1 117 ? -18.286 40.991 -21.841 1.00 43.06 117 GLU A N 1
ATOM 920 C CA . GLU A 1 117 ? -18.533 41.923 -22.956 1.00 43.06 117 GLU A CA 1
ATOM 921 C C . GLU A 1 117 ? -19.973 42.486 -22.807 1.00 43.06 117 GLU A C 1
ATOM 923 O O . GLU A 1 117 ? -20.812 41.812 -22.198 1.00 43.06 117 GLU A O 1
ATOM 928 N N . PRO A 1 118 ? -20.295 43.684 -23.330 1.00 51.91 118 PRO A N 1
ATOM 929 C CA . PRO A 1 118 ? -20.527 43.790 -24.767 1.00 51.91 118 PRO A CA 1
ATOM 930 C C . PRO A 1 118 ? -19.959 45.055 -25.427 1.00 51.91 118 PRO A C 1
ATOM 932 O O . PRO A 1 118 ? -19.852 46.127 -24.836 1.00 51.91 118 PRO A O 1
ATOM 935 N N . ARG A 1 119 ? -19.674 44.897 -26.720 1.00 42.47 119 ARG A N 1
ATOM 936 C CA . ARG A 1 119 ? -19.577 45.962 -27.720 1.00 42.47 119 ARG A CA 1
ATOM 937 C C . ARG A 1 119 ? -20.823 46.856 -27.739 1.00 42.47 119 ARG A C 1
ATOM 939 O O . ARG A 1 119 ? -21.943 46.350 -27.830 1.00 42.47 119 ARG A O 1
ATOM 946 N N . SER A 1 120 ? -20.603 48.163 -27.840 1.00 51.19 120 SER A N 1
ATOM 947 C CA . SER A 1 120 ? -21.127 49.038 -28.905 1.00 51.19 120 SER A CA 1
ATOM 948 C C . SER A 1 120 ? -20.238 50.270 -29.002 1.00 51.19 120 SER A C 1
ATOM 950 O O . SER A 1 120 ? -19.847 50.775 -27.927 1.00 51.19 120 SER A O 1
#